Protein AF-N2BB65-F1 (afdb_monomer_lite)

Foldseek 3Di:
DEDEAEDAEDDVPDPVNVVNVVVCVVCVVVPYHYYYDYPYYDPVRDDD

pLDDT: mean 94.11, std 8.62, range [49.25, 98.75]

Structure (mmCIF, N/CA/C/O backbone):
data_AF-N2BB65-F1
#
_entry.id   AF-N2BB65-F1
#
loop_
_atom_site.group_PDB
_atom_site.id
_atom_site.type_symbol
_atom_site.label_atom_id
_atom_site.label_alt_id
_atom_site.label_comp_id
_atom_site.label_asym_id
_atom_site.label_entity_id
_atom_site.label_seq_id
_atom_site.pdbx_PDB_ins_code
_atom_site.Cartn_x
_atom_site.Cartn_y
_atom_site.Cartn_z
_atom_site.occupancy
_atom_site.B_iso_or_equiv
_atom_site.auth_seq_id
_atom_site.auth_comp_id
_atom_site.auth_asym_id
_atom_site.auth_atom_id
_atom_site.pdbx_PDB_model_num
ATOM 1 N N . MET A 1 1 ? -15.252 -3.106 8.813 1.00 92.06 1 MET A N 1
ATOM 2 C CA . MET A 1 1 ? -15.572 -2.974 7.368 1.00 92.06 1 MET A CA 1
ATOM 3 C C . MET A 1 1 ? -14.263 -2.829 6.607 1.00 92.06 1 MET A C 1
ATOM 5 O O . MET A 1 1 ? -13.360 -2.190 7.138 1.00 92.06 1 MET A O 1
ATOM 9 N N . ARG A 1 2 ? -14.137 -3.439 5.422 1.00 98.06 2 ARG A N 1
ATOM 10 C CA . ARG A 1 2 ? -12.883 -3.481 4.654 1.00 98.06 2 ARG A CA 1
ATOM 11 C C . ARG A 1 2 ? -13.017 -2.686 3.355 1.00 98.06 2 ARG A C 1
ATOM 13 O O . ARG A 1 2 ? -13.972 -2.907 2.616 1.00 98.06 2 ARG A O 1
ATOM 20 N N . ILE A 1 3 ? -12.078 -1.777 3.097 1.00 98.31 3 ILE A N 1
ATOM 21 C CA . ILE A 1 3 ? -12.021 -0.941 1.890 1.00 98.31 3 ILE A CA 1
ATOM 22 C C . ILE A 1 3 ? -10.616 -1.049 1.301 1.00 98.31 3 ILE A C 1
ATOM 24 O O . ILE A 1 3 ? -9.659 -0.505 1.848 1.00 98.31 3 ILE A O 1
ATOM 28 N N . ASN A 1 4 ? -10.503 -1.737 0.170 1.00 98.44 4 ASN A N 1
ATOM 29 C CA . ASN A 1 4 ? -9.229 -1.988 -0.495 1.00 98.44 4 ASN A CA 1
ATOM 30 C C . ASN A 1 4 ? -9.067 -1.120 -1.742 1.00 98.44 4 ASN A C 1
ATOM 32 O O . ASN A 1 4 ? -10.051 -0.734 -2.373 1.00 98.44 4 ASN A O 1
ATOM 36 N N . GLN A 1 5 ? -7.817 -0.854 -2.105 1.00 98.31 5 GLN A N 1
ATOM 37 C CA . GLN A 1 5 ? -7.444 -0.113 -3.307 1.00 98.31 5 GLN A CA 1
ATOM 38 C C . GLN A 1 5 ? -6.767 -1.053 -4.309 1.00 98.31 5 GLN A C 1
ATOM 40 O O . GLN A 1 5 ? -5.970 -1.909 -3.920 1.00 98.31 5 GLN A O 1
ATOM 45 N N . PHE A 1 6 ? -7.074 -0.880 -5.596 1.00 97.75 6 PHE A N 1
ATOM 46 C CA . PHE A 1 6 ? -6.550 -1.703 -6.687 1.00 97.75 6 PHE A CA 1
ATOM 47 C C . PHE A 1 6 ? -5.994 -0.810 -7.793 1.00 97.75 6 PHE A C 1
ATOM 49 O O . PHE A 1 6 ? -6.688 0.091 -8.265 1.00 97.75 6 PHE A O 1
ATOM 56 N N . HIS A 1 7 ? -4.760 -1.068 -8.223 1.00 96.88 7 HIS A N 1
ATOM 57 C CA . HIS A 1 7 ? -4.124 -0.306 -9.295 1.00 96.88 7 HIS A CA 1
ATOM 58 C C . HIS A 1 7 ? -3.217 -1.181 -10.174 1.00 96.88 7 HIS A C 1
ATOM 60 O O . HIS A 1 7 ? -2.766 -2.245 -9.764 1.00 96.88 7 HIS A O 1
ATOM 66 N N . SER A 1 8 ? -2.939 -0.761 -11.410 1.00 96.38 8 SER A N 1
ATOM 67 C CA . SER A 1 8 ? -2.136 -1.553 -12.356 1.00 96.38 8 SER A CA 1
ATOM 68 C C . SER A 1 8 ? -0.649 -1.612 -11.992 1.00 96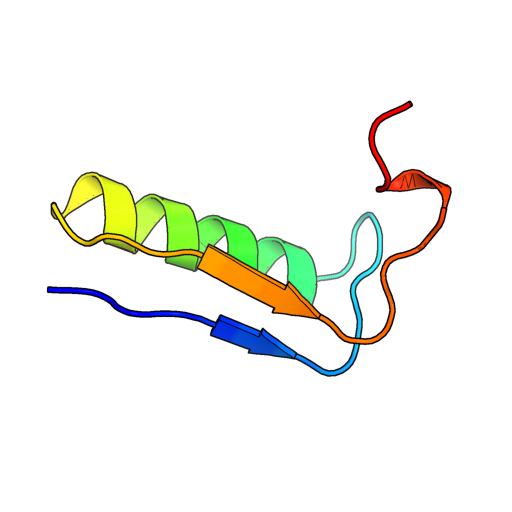.38 8 SER A C 1
ATOM 70 O O . SER A 1 8 ? 0.055 -2.542 -12.381 1.00 96.38 8 SER A O 1
ATOM 72 N N . GLY A 1 9 ? -0.137 -0.638 -11.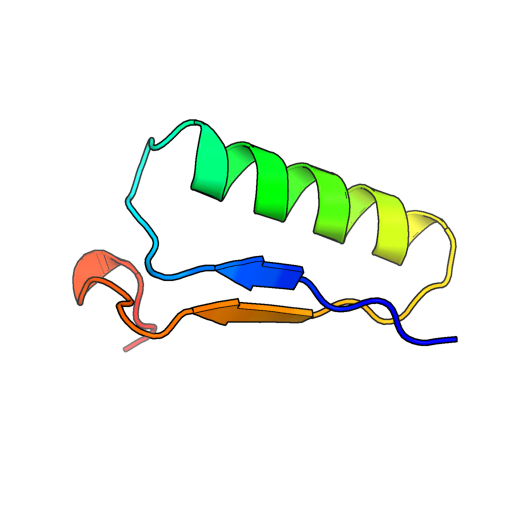241 1.00 94.81 9 GLY A N 1
ATOM 73 C CA . GLY A 1 9 ? 1.258 -0.638 -10.818 1.00 94.81 9 GLY A CA 1
ATOM 74 C C . GLY A 1 9 ? 1.558 0.399 -9.751 1.00 94.81 9 GLY A C 1
ATOM 75 O O . GLY A 1 9 ? 0.696 1.183 -9.384 1.00 94.81 9 GLY A O 1
ATOM 76 N N . THR A 1 10 ? 2.783 0.391 -9.247 1.00 96.19 10 THR A N 1
ATOM 77 C CA . THR A 1 10 ? 3.284 1.404 -8.315 1.00 96.19 10 THR A CA 1
ATOM 78 C C . THR A 1 10 ? 4.634 1.925 -8.775 1.00 96.19 1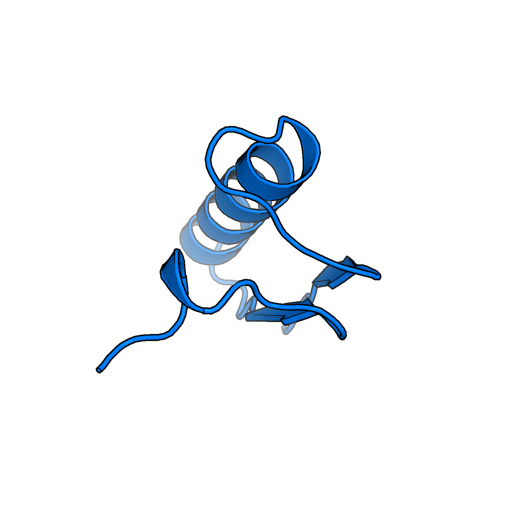0 THR A C 1
ATOM 80 O O . THR A 1 10 ? 5.340 1.273 -9.547 1.00 96.19 10 THR A O 1
ATOM 83 N N . ALA A 1 11 ? 5.012 3.105 -8.299 1.00 94.62 11 ALA A N 1
ATOM 84 C CA . ALA A 1 11 ? 6.342 3.654 -8.513 1.00 94.62 11 ALA A CA 1
ATOM 85 C C . ALA A 1 11 ? 6.782 4.506 -7.317 1.00 94.62 11 ALA A C 1
ATOM 87 O O . ALA A 1 11 ? 5.973 5.116 -6.620 1.00 94.62 11 ALA A O 1
ATOM 88 N N . SER A 1 12 ? 8.090 4.537 -7.059 1.00 91.19 12 SER A N 1
ATOM 89 C CA . SER A 1 12 ? 8.653 5.389 -6.009 1.00 91.19 12 SER A CA 1
ATOM 90 C C . SER A 1 12 ? 8.571 6.854 -6.434 1.00 91.19 12 SER A C 1
ATOM 92 O O . SER A 1 12 ? 9.045 7.202 -7.512 1.00 91.19 12 SER A O 1
ATOM 94 N N . GLY A 1 13 ? 7.993 7.708 -5.587 1.00 89.38 13 GLY A N 1
ATOM 95 C CA . GLY A 1 13 ? 7.804 9.133 -5.887 1.00 89.38 13 GLY A CA 1
ATOM 96 C C . GLY A 1 13 ? 6.656 9.440 -6.856 1.00 89.38 13 GLY A C 1
ATOM 97 O O . GLY A 1 13 ? 6.466 10.600 -7.208 1.00 89.38 13 GLY A O 1
ATOM 98 N N . ASP A 1 14 ? 5.880 8.435 -7.271 1.00 94.25 14 ASP A N 1
ATOM 99 C CA . ASP A 1 14 ? 4.697 8.628 -8.110 1.00 94.25 14 ASP A CA 1
ATOM 100 C C . ASP A 1 14 ? 3.527 9.224 -7.312 1.00 94.25 14 ASP A C 1
ATOM 102 O O . ASP A 1 14 ? 3.231 8.816 -6.185 1.00 94.25 14 ASP A O 1
ATOM 106 N N . ALA A 1 15 ? 2.843 10.188 -7.927 1.00 97.44 15 ALA A N 1
ATOM 107 C CA . ALA A 1 15 ? 1.711 10.882 -7.331 1.00 97.44 15 ALA A CA 1
ATOM 108 C C . ALA A 1 15 ? 0.560 9.925 -6.981 1.00 97.44 15 ALA A C 1
ATOM 110 O O . ALA A 1 15 ? -0.056 10.081 -5.926 1.00 97.44 15 ALA A O 1
ATOM 111 N N . ILE A 1 16 ? 0.294 8.917 -7.820 1.00 96.50 16 ILE A N 1
ATOM 112 C CA . ILE A 1 16 ? -0.809 7.973 -7.601 1.00 96.50 16 ILE A CA 1
ATOM 113 C C . ILE A 1 16 ? -0.493 7.026 -6.441 1.00 96.50 16 ILE A C 1
ATOM 115 O O . ILE A 1 16 ? -1.310 6.847 -5.542 1.00 96.50 16 ILE A O 1
ATOM 119 N N . THR A 1 17 ? 0.719 6.479 -6.396 1.00 96.31 17 THR A N 1
ATOM 120 C CA . THR A 1 17 ? 1.204 5.624 -5.307 1.00 96.31 17 THR A CA 1
ATOM 121 C C . THR A 1 17 ? 1.158 6.369 -3.974 1.00 96.31 17 THR A C 1
ATOM 123 O O . THR A 1 17 ? 0.649 5.834 -2.990 1.00 96.31 17 THR A O 1
ATOM 126 N N . ASN A 1 18 ? 1.600 7.630 -3.945 1.00 97.00 18 ASN A N 1
ATOM 127 C CA . ASN A 1 18 ? 1.519 8.466 -2.746 1.00 97.00 18 ASN A CA 1
ATOM 128 C C . ASN A 1 18 ? 0.071 8.746 -2.322 1.00 97.00 18 ASN A C 1
ATOM 130 O O . ASN A 1 18 ? -0.243 8.679 -1.134 1.00 97.00 18 ASN A O 1
ATOM 134 N N . GLN A 1 19 ? -0.829 9.013 -3.272 1.00 98.31 19 GLN A N 1
ATOM 135 C CA . GLN A 1 19 ? -2.251 9.184 -2.974 1.00 98.31 19 GLN A CA 1
ATOM 136 C C . GLN A 1 19 ? -2.865 7.901 -2.394 1.00 98.31 19 GLN A C 1
ATOM 138 O O . GLN A 1 19 ? -3.602 7.979 -1.411 1.00 98.31 19 GLN A O 1
ATOM 143 N N . MET A 1 20 ? -2.540 6.727 -2.946 1.00 97.75 20 MET A N 1
ATOM 144 C CA . MET A 1 20 ? -3.035 5.454 -2.415 1.00 97.75 20 MET A CA 1
ATOM 145 C C . MET A 1 20 ? -2.589 5.234 -0.966 1.00 97.75 20 MET A C 1
ATOM 147 O O . MET A 1 20 ? -3.395 4.820 -0.129 1.00 97.75 20 MET A O 1
ATOM 151 N N . LEU A 1 21 ? -1.328 5.548 -0.651 1.00 97.31 21 LEU A N 1
ATOM 152 C CA . LEU A 1 21 ? -0.791 5.460 0.710 1.00 97.31 21 LEU A CA 1
ATOM 153 C C . LEU A 1 21 ? -1.499 6.431 1.669 1.00 97.31 21 LEU A C 1
ATOM 155 O O . LEU A 1 21 ? -1.909 6.014 2.751 1.00 97.31 21 LEU A O 1
ATOM 159 N N . LEU A 1 22 ? -1.731 7.681 1.250 1.00 98.44 22 LEU A N 1
ATOM 160 C CA . LEU A 1 22 ? -2.483 8.668 2.034 1.00 98.44 22 LEU A CA 1
ATOM 161 C C . LEU A 1 22 ? -3.916 8.193 2.328 1.00 98.44 22 LEU A C 1
ATOM 163 O O . LEU A 1 22 ? -4.392 8.287 3.459 1.00 98.44 22 LEU A O 1
ATOM 167 N N . ILE A 1 23 ? -4.614 7.667 1.317 1.00 98.62 23 ILE A N 1
ATOM 168 C CA . ILE A 1 23 ? -5.980 7.150 1.473 1.00 98.62 23 ILE A CA 1
ATOM 169 C C . ILE A 1 23 ? -5.990 5.937 2.407 1.00 98.62 23 ILE A C 1
ATOM 171 O O . ILE A 1 23 ? -6.863 5.839 3.268 1.00 98.62 23 ILE A O 1
ATOM 175 N N . GLN A 1 24 ? -5.020 5.027 2.275 1.00 98.62 24 GLN A N 1
ATOM 176 C CA . GLN A 1 24 ? -4.906 3.864 3.154 1.00 98.62 24 GLN A CA 1
ATOM 177 C C . GLN A 1 24 ? -4.731 4.295 4.613 1.00 98.62 24 GLN A C 1
ATOM 179 O O . GLN A 1 24 ? -5.405 3.757 5.493 1.00 98.62 24 GLN A O 1
ATOM 184 N N . GLU A 1 25 ? -3.854 5.264 4.875 1.00 98.69 25 GLU A N 1
ATOM 185 C CA . GLU A 1 25 ? -3.654 5.817 6.213 1.00 98.69 25 GLU A CA 1
ATOM 186 C C . GLU A 1 25 ? -4.948 6.441 6.752 1.00 98.69 25 GLU A C 1
ATOM 188 O O . GLU A 1 25 ? -5.398 6.088 7.844 1.00 98.69 25 GLU A O 1
ATOM 193 N N . LEU A 1 26 ? -5.616 7.287 5.964 1.00 98.75 26 LEU A N 1
ATOM 194 C CA . LEU A 1 26 ? -6.891 7.893 6.347 1.00 98.75 26 LEU A CA 1
ATOM 195 C C . LEU A 1 26 ? -7.950 6.834 6.690 1.00 98.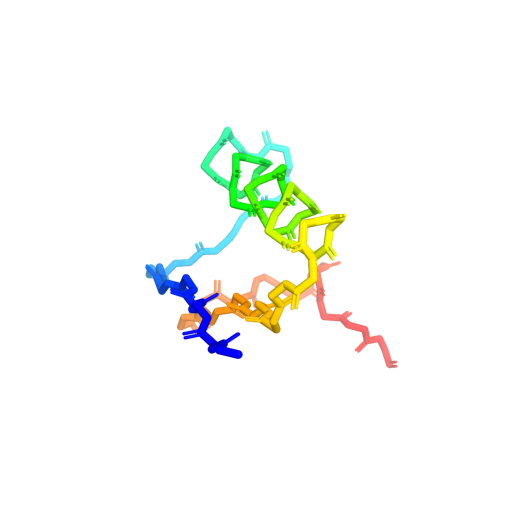75 26 LEU A C 1
ATOM 197 O O . LEU A 1 26 ? -8.627 6.943 7.708 1.00 98.75 26 LEU A O 1
ATOM 201 N N . LEU A 1 27 ? -8.092 5.788 5.878 1.00 98.69 27 LEU A N 1
ATOM 202 C CA . LEU A 1 27 ? -9.054 4.716 6.137 1.00 98.69 27 LEU A CA 1
ATOM 203 C C . LEU A 1 27 ? -8.724 3.962 7.430 1.00 98.69 27 LEU A C 1
ATOM 205 O O . LEU A 1 27 ? -9.610 3.738 8.259 1.00 98.69 27 LEU A O 1
ATOM 209 N N . ARG A 1 28 ? -7.447 3.632 7.641 1.00 98.44 28 ARG A N 1
ATOM 210 C CA . ARG A 1 28 ? -6.989 2.937 8.851 1.00 98.44 28 ARG A CA 1
ATOM 211 C C . ARG A 1 28 ? -7.197 3.780 10.110 1.00 98.44 28 ARG A C 1
ATOM 213 O O . ARG A 1 28 ? -7.702 3.260 11.101 1.00 98.44 28 ARG A O 1
ATOM 220 N N . THR A 1 29 ? -6.921 5.088 10.067 1.00 98.56 29 THR A N 1
ATOM 221 C CA . THR A 1 29 ? -7.179 5.995 11.208 1.00 98.56 29 THR A CA 1
ATOM 222 C C . THR A 1 29 ? -8.664 6.126 11.558 1.00 98.56 29 THR A C 1
ATOM 224 O O . THR A 1 29 ? -9.002 6.457 12.692 1.00 98.56 29 THR A O 1
ATOM 227 N N . ARG A 1 30 ? -9.571 5.829 10.620 1.00 98.31 30 ARG A N 1
ATOM 228 C CA . ARG A 1 30 ? -11.028 5.826 10.837 1.00 98.31 30 ARG A CA 1
ATOM 229 C C . ARG A 1 30 ? -11.596 4.460 11.242 1.00 98.31 30 ARG A C 1
ATOM 231 O O . ARG A 1 30 ? -12.813 4.327 11.332 1.00 98.31 30 ARG A O 1
ATOM 238 N N . GLY A 1 31 ? -10.748 3.463 11.501 1.00 98.44 31 GLY A N 1
ATOM 239 C CA . GLY A 1 31 ? -11.164 2.133 11.961 1.00 98.44 31 GLY A CA 1
ATOM 240 C C . GLY A 1 31 ? -11.526 1.150 10.844 1.00 98.44 31 GLY A C 1
ATOM 241 O O . GLY A 1 31 ? -12.119 0.105 11.118 1.00 98.44 31 GLY A O 1
ATOM 242 N N . TYR A 1 32 ? -11.185 1.457 9.589 1.00 98.69 32 TYR A N 1
ATOM 243 C CA . TYR A 1 32 ? -11.329 0.516 8.480 1.00 98.69 32 TYR A CA 1
ATOM 244 C C . TYR A 1 32 ? -10.082 -0.350 8.314 1.00 98.69 32 TYR A C 1
ATOM 246 O O . TYR A 1 32 ? -8.952 0.097 8.502 1.00 98.69 32 TYR A O 1
ATOM 254 N N . GLU A 1 33 ? -10.286 -1.583 7.861 1.00 98.62 33 GLU A N 1
ATOM 255 C CA . GLU A 1 33 ? -9.207 -2.376 7.278 1.00 98.62 33 GLU A CA 1
ATOM 256 C C . GLU A 1 33 ? -9.003 -1.931 5.829 1.00 98.62 33 GLU A C 1
ATOM 258 O O . GLU A 1 33 ? -9.976 -1.811 5.078 1.00 98.62 33 GLU A O 1
ATOM 263 N N . SER A 1 34 ? -7.756 -1.674 5.434 1.00 98.56 34 SER A N 1
ATOM 264 C CA . SER A 1 34 ? -7.453 -1.206 4.081 1.00 98.56 34 SER A CA 1
ATOM 265 C C . SER A 1 34 ? -6.095 -1.687 3.600 1.00 98.56 34 SER A C 1
ATOM 267 O O . SER A 1 34 ? -5.067 -1.348 4.194 1.00 98.56 34 SER A O 1
ATOM 269 N N . ASP A 1 35 ? -6.103 -2.433 2.499 1.00 98.31 35 ASP A N 1
ATOM 270 C CA . ASP A 1 35 ? -4.914 -2.905 1.794 1.00 98.31 35 ASP A CA 1
ATOM 271 C C . ASP A 1 35 ? -4.860 -2.356 0.362 1.00 98.31 35 ASP A C 1
ATOM 273 O O . ASP A 1 35 ? -5.884 -2.007 -0.234 1.00 98.31 35 ASP A O 1
ATOM 277 N N . ILE A 1 36 ? -3.643 -2.262 -0.178 1.00 97.31 36 ILE A N 1
ATOM 278 C CA . ILE A 1 36 ? -3.372 -1.823 -1.551 1.00 97.31 36 ILE A CA 1
ATOM 279 C C . ILE A 1 36 ? -2.841 -3.022 -2.329 1.00 97.31 36 ILE A C 1
ATOM 281 O O . ILE A 1 36 ? -1.869 -3.655 -1.914 1.00 97.31 36 ILE A O 1
ATOM 285 N N . TYR A 1 37 ? -3.451 -3.295 -3.478 1.00 96.88 37 TYR A N 1
ATOM 286 C CA . TYR A 1 37 ? -3.030 -4.346 -4.395 1.00 96.88 37 TYR A CA 1
ATOM 287 C C . TYR A 1 37 ? -2.621 -3.732 -5.726 1.00 96.88 37 TYR A C 1
ATOM 289 O O . TYR A 1 37 ? -3.347 -2.915 -6.298 1.00 96.88 37 TYR A O 1
ATOM 297 N N . ALA A 1 38 ? -1.463 -4.153 -6.228 1.00 95.94 38 ALA A N 1
ATOM 298 C CA . ALA A 1 38 ? -0.985 -3.751 -7.537 1.00 95.94 38 ALA A CA 1
ATOM 299 C C . ALA A 1 38 ? -0.395 -4.932 -8.298 1.00 95.94 38 ALA A C 1
ATOM 301 O O . ALA A 1 38 ? 0.313 -5.756 -7.721 1.00 95.94 38 ALA A O 1
ATOM 302 N N . GLU A 1 39 ? -0.669 -4.992 -9.600 1.00 95.19 39 GLU A N 1
ATOM 303 C CA . GLU A 1 39 ? -0.126 -6.036 -10.474 1.00 95.19 39 GLU A CA 1
ATOM 304 C C . GLU A 1 39 ? 1.393 -5.875 -10.636 1.00 95.19 39 GLU A C 1
ATOM 306 O O . GLU A 1 39 ? 2.155 -6.835 -10.514 1.00 95.19 39 GLU A O 1
ATOM 311 N N . ARG A 1 40 ? 1.856 -4.639 -10.859 1.00 94.00 40 ARG A N 1
ATOM 312 C CA . ARG A 1 40 ? 3.277 -4.331 -11.059 1.00 94.00 40 ARG A CA 1
ATOM 313 C C . ARG A 1 40 ? 3.852 -3.587 -9.863 1.00 94.00 40 ARG A C 1
ATOM 315 O O . ARG A 1 40 ? 3.667 -2.382 -9.728 1.00 94.00 40 ARG A O 1
ATOM 322 N N . ILE A 1 41 ? 4.602 -4.303 -9.029 1.00 93.44 41 ILE A N 1
ATOM 323 C CA . ILE A 1 41 ? 5.366 -3.723 -7.918 1.00 93.44 41 ILE A CA 1
ATOM 324 C C . ILE A 1 41 ? 6.856 -3.732 -8.297 1.00 93.44 41 ILE A C 1
ATOM 326 O O . ILE A 1 41 ? 7.429 -4.824 -8.429 1.00 93.44 41 ILE A O 1
ATOM 330 N N . PRO A 1 42 ? 7.496 -2.560 -8.480 1.00 91.12 42 PRO A N 1
ATOM 331 C CA . PRO A 1 42 ? 8.923 -2.455 -8.766 1.00 91.12 42 PRO A CA 1
ATOM 332 C C . PRO A 1 42 ? 9.765 -3.176 -7.714 1.00 91.12 42 PRO A C 1
ATOM 334 O O . PRO A 1 42 ? 9.436 -3.164 -6.527 1.00 91.12 42 PRO A O 1
ATOM 337 N N . ALA A 1 43 ? 10.881 -3.778 -8.131 1.00 89.00 43 ALA A N 1
ATOM 338 C CA . ALA A 1 43 ? 11.766 -4.520 -7.229 1.00 89.00 43 ALA A CA 1
ATOM 339 C C . ALA A 1 43 ? 12.267 -3.662 -6.055 1.00 89.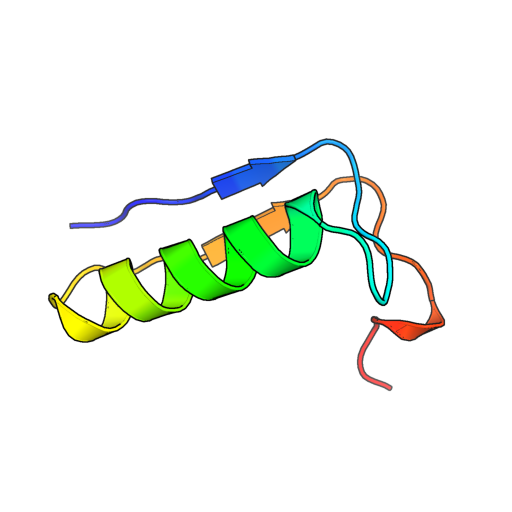00 43 ALA A C 1
ATOM 341 O O . ALA A 1 43 ? 12.425 -4.17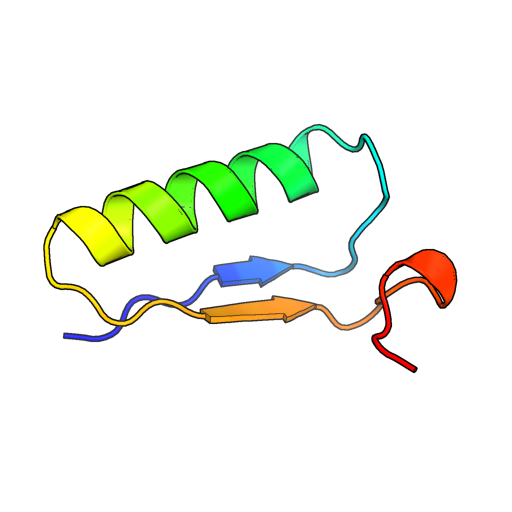0 -4.951 1.00 89.00 43 ALA A O 1
ATOM 342 N N . GLN A 1 44 ? 12.439 -2.357 -6.277 1.00 86.00 44 GLN A N 1
ATOM 343 C CA . GLN A 1 44 ? 12.858 -1.388 -5.264 1.00 86.00 44 GLN A CA 1
ATOM 344 C C . GLN A 1 44 ? 11.848 -1.239 -4.114 1.00 86.00 44 GLN A C 1
ATOM 346 O O . GLN A 1 44 ? 12.232 -0.820 -3.028 1.00 86.00 44 GLN A O 1
ATOM 351 N N . LEU A 1 45 ? 10.570 -1.566 -4.345 1.00 83.12 45 LEU A N 1
ATOM 352 C CA . LEU A 1 45 ? 9.499 -1.491 -3.345 1.00 83.12 45 LEU A CA 1
ATOM 353 C C . LEU A 1 45 ? 9.193 -2.843 -2.686 1.00 83.12 45 LEU A C 1
ATOM 355 O O . LEU A 1 45 ? 8.408 -2.903 -1.740 1.00 83.12 45 LEU A O 1
ATOM 359 N N . LYS A 1 46 ? 9.794 -3.939 -3.161 1.00 80.12 46 LYS A N 1
ATOM 360 C CA . LYS A 1 46 ? 9.642 -5.249 -2.522 1.00 80.12 46 LYS A CA 1
ATOM 361 C C . LYS A 1 46 ? 10.537 -5.295 -1.282 1.00 80.12 46 LYS A C 1
ATOM 363 O O . LYS A 1 46 ? 11.726 -4.993 -1.363 1.00 80.12 46 LYS A O 1
ATOM 368 N N . LYS A 1 47 ? 9.973 -5.671 -0.128 1.00 68.94 47 LYS A N 1
ATOM 369 C CA . LYS A 1 47 ? 10.787 -5.997 1.054 1.00 68.94 47 LYS A CA 1
ATOM 370 C C . LYS A 1 47 ? 11.713 -7.172 0.702 1.00 68.94 47 LYS A C 1
ATOM 372 O O . LYS A 1 47 ? 11.269 -8.090 0.013 1.00 68.94 47 LYS A O 1
ATOM 377 N N . LYS A 1 48 ? 12.978 -7.090 1.131 1.00 49.25 48 LYS A N 1
ATOM 378 C CA . LYS A 1 48 ? 13.920 -8.219 1.084 1.00 49.25 48 LYS A CA 1
ATOM 379 C C . LYS A 1 48 ? 13.442 -9.353 1.980 1.00 49.25 48 LYS A C 1
ATOM 381 O O . LYS A 1 48 ? 12.852 -9.031 3.038 1.00 49.25 48 LYS A O 1
#

Secondary structure (DSSP, 8-state):
-B--EEEEE--TT-HHHHHHHHHHHHHHHTT-B--EEEEE--GGGS--

Organism: NCBI:txid1235802

Radius of gyration: 11.19 Å; chains: 1; bounding box: 30×19×24 Å

Sequence (48 aa):
MRINQFHSGTASGDAITNQMLLIQELLRTRGYESDIYAERIPAQLKKK